Protein AF-A0A7S1GR11-F1 (afdb_monomer_lite)

Secondary structure (DSSP, 8-state):
-EEEE-SSEEEEEEEE--TTTTSTT--SSSEEEEEEEBTTS-EEEEEEESPPSEEEEEEEEE-BTTEEEEEEEEE-TTSSS---SSPPPPPGGG---S-GGGEEEEEEEEESSPPPTTS---------------

Foldseek 3Di:
DWDAFAQWKTKDWDADDFDVLPDQQAQQFQKKWKWWQASVRDTDIDMDGRQHHTTGDMGMHTDDPQKIKIKMKTAGQPCPGDAAPDFDDDDCNNVDDHGRRRMDMDMDIDGRDPDDPVVCPDDPPPPPPPDDDD

Sequence (134 aa):
SVVSQDTQTVTFTVSQLWKGCEAKESSAVSWLAIDFISDEGELICSKASNVPCGEVETFTAACEDGLTVVDIYAYDASGTVFKSDEEVFVPLACSTTGDLEKTCHFRYMLQCQPALCSDQKVGSAVMESEKLRG

Radius of gyration: 18.06 Å; chains: 1; bounding box: 53×30×45 Å

Structure (mmCIF, N/CA/C/O backbone):
data_AF-A0A7S1GR11-F1
#
_entry.id   AF-A0A7S1GR11-F1
#
loop_
_atom_site.group_PDB
_atom_site.id
_atom_site.type_symbol
_atom_site.label_atom_id
_atom_site.label_alt_id
_atom_site.label_comp_id
_atom_site.label_asym_id
_atom_site.label_entity_id
_atom_site.label_seq_id
_atom_site.pdbx_PDB_ins_code
_atom_site.Cartn_x
_atom_site.Cartn_y
_atom_site.Cartn_z
_atom_site.occupancy
_atom_site.B_iso_or_equiv
_atom_site.auth_seq_id
_atom_site.auth_comp_id
_atom_site.auth_asym_id
_atom_site.auth_atom_id
_atom_site.pdbx_PDB_model_num
ATOM 1 N N . SER A 1 1 ? 0.571 7.114 5.663 1.00 89.12 1 SER A N 1
ATOM 2 C CA . SER A 1 1 ? 0.311 7.775 6.962 1.00 89.12 1 SER A CA 1
ATOM 3 C C . SER A 1 1 ? -1.085 7.430 7.438 1.00 89.12 1 SER A C 1
ATOM 5 O O . SER A 1 1 ? -1.950 7.242 6.600 1.00 89.12 1 SER A O 1
ATOM 7 N N . VAL A 1 2 ? -1.331 7.359 8.747 1.00 93.44 2 VAL A N 1
ATOM 8 C CA . VAL A 1 2 ? -2.708 7.249 9.264 1.00 93.44 2 VAL A CA 1
ATOM 9 C C . VAL A 1 2 ? -3.383 8.624 9.224 1.00 93.44 2 VAL A C 1
ATOM 11 O O . VAL A 1 2 ? -2.758 9.621 9.584 1.00 93.44 2 VAL A O 1
ATOM 14 N N . VAL A 1 3 ? -4.636 8.662 8.772 1.00 94.94 3 VAL A N 1
ATOM 15 C CA . VAL A 1 3 ? -5.494 9.856 8.685 1.00 94.94 3 VAL A CA 1
ATOM 16 C C . VAL A 1 3 ? -6.476 9.896 9.854 1.00 94.94 3 VAL A C 1
ATOM 18 O O . VAL A 1 3 ? -6.615 10.921 10.519 1.00 94.94 3 VAL A O 1
ATOM 21 N N . SER A 1 4 ? -7.138 8.775 10.123 1.00 94.44 4 SER A N 1
ATOM 22 C CA . SER A 1 4 ? -8.057 8.597 11.246 1.00 94.44 4 SER A CA 1
ATOM 23 C C . SER A 1 4 ? -8.078 7.131 11.656 1.00 94.44 4 SER A C 1
ATOM 25 O O . SER A 1 4 ? -7.731 6.251 10.872 1.00 94.44 4 SER A O 1
ATOM 27 N N . GLN A 1 5 ? -8.448 6.861 12.901 1.00 94.88 5 GLN A N 1
ATOM 28 C CA . GLN A 1 5 ? -8.526 5.502 13.417 1.00 94.88 5 GLN A CA 1
ATOM 29 C C . GLN A 1 5 ? -9.443 5.449 14.639 1.00 94.88 5 GLN A C 1
ATOM 31 O O . GLN A 1 5 ? -9.510 6.411 15.412 1.00 94.88 5 GLN A O 1
ATOM 36 N N . ASP A 1 6 ? -10.131 4.329 14.806 1.00 91.94 6 ASP A N 1
ATOM 37 C CA . ASP A 1 6 ? -10.920 3.993 15.986 1.00 91.94 6 ASP A CA 1
ATOM 38 C C . ASP A 1 6 ? -10.736 2.510 16.353 1.00 91.94 6 ASP A C 1
ATOM 40 O O . ASP A 1 6 ? -9.792 1.858 15.923 1.00 91.94 6 ASP A O 1
ATOM 44 N N . THR A 1 7 ? -11.597 1.953 17.205 1.00 93.00 7 THR A N 1
ATOM 45 C CA . THR A 1 7 ? -11.444 0.560 17.648 1.00 93.00 7 THR A CA 1
ATOM 46 C C . THR A 1 7 ? -11.747 -0.480 16.565 1.00 93.00 7 THR A C 1
ATOM 48 O O . THR A 1 7 ? -11.429 -1.646 16.771 1.00 93.00 7 THR A O 1
ATOM 51 N N . GLN A 1 8 ? -12.406 -0.090 15.474 1.00 95.38 8 GLN A N 1
ATOM 52 C CA . GLN A 1 8 ? -12.923 -0.969 14.424 1.00 95.38 8 GLN A CA 1
ATOM 53 C C . GLN A 1 8 ? -12.255 -0.737 13.071 1.00 95.38 8 GLN A C 1
ATOM 55 O O . GLN A 1 8 ? -12.179 -1.677 12.286 1.00 95.38 8 GLN A O 1
ATOM 60 N N . THR A 1 9 ? -11.783 0.476 12.782 1.00 96.81 9 THR A N 1
ATOM 61 C CA . THR A 1 9 ? -11.185 0.801 11.483 1.00 96.81 9 THR A CA 1
ATOM 62 C C . THR A 1 9 ? -9.970 1.718 11.595 1.00 96.81 9 THR A C 1
ATOM 64 O O . THR A 1 9 ? -9.823 2.503 12.536 1.00 96.81 9 THR A O 1
ATOM 67 N N . VAL A 1 10 ? -9.100 1.646 10.586 1.00 97.31 10 VAL A N 1
ATOM 68 C CA . VAL A 1 10 ? -8.009 2.600 10.351 1.00 97.31 10 VAL A CA 1
ATOM 69 C C . VAL A 1 10 ? -8.128 3.131 8.936 1.00 97.31 10 VAL A C 1
ATOM 71 O O . VAL A 1 10 ? -8.102 2.369 7.974 1.00 97.31 10 VAL A O 1
ATOM 74 N N . THR A 1 11 ? -8.189 4.450 8.803 1.00 97.25 11 THR A N 1
ATOM 75 C CA . THR A 1 11 ? -8.058 5.137 7.520 1.00 97.25 11 THR A CA 1
ATOM 76 C C . THR A 1 11 ? -6.631 5.631 7.353 1.00 97.25 11 THR A C 1
ATOM 78 O O . THR A 1 11 ? -6.101 6.350 8.204 1.00 97.25 11 THR A O 1
ATOM 81 N N . PHE A 1 12 ? -5.992 5.269 6.249 1.00 96.44 12 PHE A N 1
ATOM 82 C CA . PHE A 1 12 ? -4.601 5.588 5.968 1.00 96.44 12 PHE A CA 1
ATOM 83 C C . PHE A 1 12 ? -4.403 5.991 4.512 1.00 96.44 12 PHE A C 1
ATOM 85 O O . PHE A 1 12 ? -5.073 5.521 3.602 1.00 96.44 12 PHE A O 1
ATOM 92 N N . THR A 1 13 ? -3.420 6.847 4.295 1.00 95.81 13 THR A N 1
ATOM 93 C CA . THR A 1 13 ? -2.964 7.270 2.979 1.00 95.81 13 THR A CA 1
ATOM 94 C C . THR A 1 13 ? -1.686 6.528 2.621 1.00 95.81 13 THR A C 1
ATOM 96 O O . THR A 1 13 ? -0.745 6.474 3.424 1.00 95.81 13 THR A O 1
ATOM 99 N N . VAL A 1 14 ? -1.618 5.984 1.411 1.00 94.31 14 VAL A N 1
ATOM 100 C CA . VAL A 1 14 ? -0.394 5.403 0.854 1.00 94.31 14 VAL A CA 1
ATOM 101 C C . VAL A 1 14 ? 0.337 6.473 0.059 1.00 94.31 14 VAL A C 1
ATOM 103 O O . VAL A 1 14 ? -0.248 7.158 -0.776 1.00 94.31 14 VAL A O 1
ATOM 106 N N . SER A 1 15 ? 1.629 6.626 0.323 1.00 90.94 15 SER A N 1
ATOM 107 C CA . SER A 1 15 ? 2.500 7.520 -0.429 1.00 90.94 15 SER A CA 1
ATOM 108 C C . SER A 1 15 ? 3.817 6.830 -0.744 1.00 90.94 15 SER A C 1
ATOM 110 O O . SER A 1 15 ? 4.279 5.967 0.004 1.00 90.94 15 SER A O 1
ATOM 112 N N . GLN A 1 16 ? 4.413 7.203 -1.871 1.00 86.88 16 GLN A N 1
ATOM 113 C CA . GLN A 1 16 ? 5.635 6.596 -2.372 1.00 86.88 16 GLN A CA 1
ATOM 114 C C . GLN A 1 16 ? 6.696 7.641 -2.711 1.00 86.88 16 GLN A C 1
ATOM 116 O O . GLN A 1 16 ? 6.424 8.673 -3.329 1.00 86.88 16 GLN A O 1
ATOM 121 N N . LEU A 1 17 ? 7.934 7.338 -2.323 1.00 87.50 17 LEU A N 1
ATOM 122 C CA . LEU A 1 17 ? 9.117 8.117 -2.658 1.00 87.50 17 LEU A CA 1
ATOM 123 C C . LEU A 1 17 ? 10.261 7.157 -2.989 1.00 87.50 17 LEU A C 1
ATOM 125 O O . LEU A 1 17 ? 10.936 6.633 -2.106 1.00 87.50 17 LEU A O 1
ATOM 129 N N . TRP A 1 18 ? 10.467 6.932 -4.279 1.00 86.69 18 TRP A N 1
ATOM 130 C CA . TRP A 1 18 ? 11.495 6.048 -4.812 1.00 86.69 18 TRP A CA 1
ATOM 131 C C . TRP A 1 18 ? 12.674 6.834 -5.384 1.00 86.69 18 TRP A C 1
ATOM 133 O O . TRP A 1 18 ? 12.574 8.020 -5.716 1.00 86.69 18 TRP A O 1
ATOM 143 N N . LYS A 1 19 ? 13.797 6.144 -5.591 1.00 80.50 19 LYS A N 1
ATOM 144 C CA . LYS A 1 19 ? 14.872 6.662 -6.441 1.00 80.50 19 LYS A CA 1
ATOM 145 C C . LYS A 1 19 ? 14.313 6.890 -7.853 1.00 80.50 19 LYS A C 1
ATOM 147 O O . LYS A 1 19 ? 13.752 5.970 -8.434 1.00 80.50 19 LYS A O 1
ATOM 152 N N . GLY A 1 20 ? 14.441 8.107 -8.386 1.00 76.69 20 GLY A N 1
ATOM 153 C CA . GLY A 1 20 ? 13.814 8.505 -9.658 1.00 76.69 20 GLY A CA 1
ATOM 154 C C . GLY A 1 20 ? 12.534 9.341 -9.518 1.00 76.69 20 GLY A C 1
ATOM 155 O O . GLY A 1 20 ? 12.032 9.854 -10.518 1.00 76.69 20 GLY A O 1
ATOM 156 N N . CYS A 1 21 ? 12.056 9.583 -8.293 1.00 80.69 21 CYS A N 1
ATOM 157 C CA . CYS A 1 21 ? 10.981 10.540 -7.995 1.00 80.69 21 CYS A CA 1
ATOM 158 C C . CYS A 1 21 ? 11.424 12.019 -8.005 1.00 80.69 21 CYS A C 1
ATOM 160 O O . CYS A 1 21 ? 10.811 12.868 -7.362 1.00 80.69 21 CYS A O 1
ATOM 162 N N . GLU A 1 22 ? 12.516 12.343 -8.701 1.00 74.62 22 GLU A N 1
ATOM 163 C CA . GLU A 1 22 ? 13.123 13.682 -8.712 1.00 74.62 22 GLU A CA 1
ATOM 164 C C . GLU A 1 22 ? 12.287 14.706 -9.503 1.00 74.62 22 GLU A C 1
ATOM 166 O O . GLU A 1 22 ? 12.346 15.905 -9.226 1.00 74.62 22 GLU A O 1
ATOM 171 N N . ALA A 1 23 ? 11.463 14.241 -10.448 1.00 65.31 23 ALA A N 1
ATOM 172 C CA . ALA A 1 23 ? 10.473 15.050 -11.150 1.00 65.31 23 ALA A CA 1
ATOM 173 C C . ALA A 1 23 ? 9.071 14.728 -10.610 1.00 65.31 23 ALA A C 1
ATOM 175 O O . ALA A 1 23 ? 8.685 13.567 -10.559 1.00 65.31 23 ALA A O 1
ATOM 176 N N . LYS A 1 24 ? 8.286 15.750 -10.241 1.00 57.56 24 LYS A N 1
ATOM 177 C CA . LYS A 1 24 ? 6.977 15.620 -9.558 1.00 57.56 24 LYS A CA 1
ATOM 178 C C . LYS A 1 24 ? 5.859 14.884 -10.327 1.00 57.56 24 LYS A C 1
ATOM 180 O O . LYS A 1 24 ? 4.753 14.809 -9.828 1.00 57.56 24 LYS A O 1
ATOM 185 N N . GLU A 1 25 ? 6.148 14.311 -11.489 1.00 60.28 25 GLU A N 1
ATOM 186 C CA . GLU A 1 25 ? 5.190 13.589 -12.341 1.00 60.28 25 GLU A CA 1
ATOM 187 C C . GLU A 1 25 ? 5.799 12.294 -12.915 1.00 60.28 25 GLU A C 1
ATOM 189 O O . GLU A 1 25 ? 5.232 11.671 -13.813 1.00 60.28 25 GLU A O 1
ATOM 194 N N . SER A 1 26 ? 6.989 11.884 -12.453 1.00 67.81 26 SER A N 1
ATOM 195 C CA . SER A 1 26 ? 7.558 10.599 -12.853 1.00 67.81 26 SER A CA 1
ATOM 196 C C . SER A 1 26 ? 6.886 9.461 -12.083 1.00 67.81 26 SER A C 1
ATOM 198 O O . SER A 1 26 ? 6.578 9.572 -10.897 1.00 67.81 26 SER A O 1
ATOM 200 N N . SER A 1 27 ? 6.661 8.342 -12.769 1.00 72.31 27 SER A N 1
ATOM 201 C CA . SER A 1 27 ? 6.431 7.051 -12.122 1.00 72.31 27 SER A CA 1
ATOM 202 C C . SER A 1 27 ? 7.760 6.315 -12.074 1.00 72.31 27 SER A C 1
ATOM 204 O O . SER A 1 27 ? 8.357 6.057 -13.118 1.00 72.31 27 SER A O 1
ATOM 206 N N . ALA A 1 28 ? 8.239 5.995 -10.875 1.00 81.06 28 ALA A N 1
ATOM 207 C CA . ALA A 1 28 ? 9.437 5.170 -10.714 1.00 81.06 28 ALA A CA 1
ATOM 208 C C . ALA A 1 28 ? 9.109 3.665 -10.746 1.00 81.06 28 ALA A C 1
ATOM 210 O O . ALA A 1 28 ? 9.973 2.851 -11.047 1.00 81.06 28 ALA A O 1
ATOM 211 N N . VAL A 1 29 ? 7.853 3.303 -10.471 1.00 89.69 29 VAL A N 1
ATOM 212 C CA . VAL A 1 29 ? 7.348 1.925 -10.483 1.00 89.69 29 VAL A CA 1
ATOM 213 C C . VAL A 1 29 ? 6.210 1.798 -11.493 1.00 89.69 29 VAL A C 1
ATOM 215 O O . VAL A 1 29 ? 5.479 2.753 -11.754 1.00 89.69 29 VAL A O 1
ATOM 218 N N . SER A 1 30 ? 6.064 0.621 -12.092 1.00 89.94 30 SER A N 1
ATOM 219 C CA . SER A 1 30 ? 5.069 0.355 -13.135 1.00 89.94 30 SER A CA 1
ATOM 220 C C . SER A 1 30 ? 3.683 0.080 -12.563 1.00 89.94 30 SER A C 1
ATOM 222 O O . SER A 1 30 ? 2.689 0.497 -13.155 1.00 89.94 30 SER A O 1
ATOM 224 N N . TRP A 1 31 ? 3.603 -0.588 -11.412 1.00 92.19 31 TRP A N 1
ATOM 225 C CA . TRP A 1 31 ? 2.362 -0.705 -10.653 1.00 92.19 31 TRP A CA 1
ATOM 226 C C . TRP A 1 31 ? 2.621 -0.790 -9.149 1.00 92.19 31 TRP A C 1
ATOM 228 O O . TRP A 1 31 ? 3.698 -1.196 -8.709 1.00 92.19 31 TRP A O 1
ATOM 238 N N . LEU A 1 32 ? 1.599 -0.409 -8.385 1.00 93.81 32 LEU A N 1
ATOM 239 C CA . LEU A 1 32 ? 1.497 -0.569 -6.940 1.00 93.81 32 LEU A CA 1
ATOM 240 C C . LEU A 1 32 ? 0.201 -1.328 -6.637 1.00 93.81 32 LEU A C 1
ATOM 242 O O . LEU A 1 32 ? -0.830 -1.032 -7.241 1.00 93.81 32 LEU A O 1
ATOM 246 N N . ALA A 1 33 ? 0.247 -2.297 -5.731 1.00 95.38 33 ALA A N 1
ATOM 247 C CA . ALA A 1 33 ? -0.926 -3.001 -5.233 1.00 95.38 33 ALA A CA 1
ATOM 248 C C . ALA A 1 33 ? -0.963 -2.936 -3.702 1.00 95.38 33 ALA A C 1
ATOM 250 O O . ALA A 1 33 ? 0.075 -3.083 -3.061 1.00 95.38 33 ALA A O 1
ATOM 251 N N . ILE A 1 34 ? -2.139 -2.674 -3.139 1.00 96.44 34 ILE A N 1
ATOM 252 C CA . ILE A 1 34 ? -2.381 -2.504 -1.708 1.00 96.44 34 ILE A CA 1
ATOM 253 C C . ILE A 1 34 ? -3.432 -3.533 -1.304 1.00 96.44 34 ILE A C 1
ATOM 255 O O . ILE A 1 34 ? -4.579 -3.425 -1.733 1.00 96.44 34 ILE A O 1
ATOM 259 N N . ASP A 1 35 ? -3.022 -4.515 -0.511 1.00 97.19 35 ASP A N 1
ATOM 260 C CA . ASP A 1 35 ? -3.829 -5.633 -0.028 1.00 97.19 35 ASP A CA 1
ATOM 261 C C . ASP A 1 35 ? -4.159 -5.449 1.459 1.00 97.19 35 ASP A C 1
ATOM 263 O O . ASP A 1 35 ? -3.266 -5.221 2.282 1.00 97.19 35 ASP A O 1
ATOM 267 N N . PHE A 1 36 ? -5.446 -5.472 1.791 1.00 97.25 36 PHE A N 1
ATOM 268 C CA . PHE A 1 36 ? -5.969 -5.246 3.139 1.00 97.25 36 PHE A CA 1
ATOM 269 C C . PHE A 1 36 ? -7.403 -5.779 3.269 1.00 97.25 36 PHE A C 1
ATOM 271 O O . PHE A 1 36 ? -8.079 -6.060 2.280 1.00 97.25 36 PHE A O 1
ATOM 278 N N . ILE A 1 37 ? -7.892 -5.892 4.504 1.00 97.50 37 ILE A N 1
ATOM 279 C CA . ILE A 1 37 ? -9.301 -6.202 4.777 1.00 97.50 37 ILE A CA 1
ATOM 280 C C . ILE A 1 37 ? -10.088 -4.891 4.876 1.00 97.50 37 ILE A C 1
ATOM 282 O O . ILE A 1 37 ? -9.732 -4.042 5.694 1.00 97.50 37 ILE A O 1
ATOM 286 N N . SER A 1 38 ? -11.131 -4.704 4.064 1.00 97.06 38 SER A N 1
ATOM 287 C CA . SER A 1 38 ? -12.002 -3.518 4.099 1.00 97.06 38 SER A CA 1
ATOM 288 C C . SER A 1 38 ? -12.800 -3.427 5.397 1.00 97.06 38 SER A C 1
ATOM 290 O O . SER A 1 38 ? -12.913 -4.398 6.141 1.00 97.06 38 SER A O 1
ATOM 292 N N . ASP A 1 39 ? -13.400 -2.269 5.658 1.00 95.75 39 ASP A N 1
ATOM 293 C CA . ASP A 1 39 ? -14.346 -2.054 6.760 1.00 95.75 39 ASP A CA 1
ATOM 294 C C . ASP A 1 39 ? -15.610 -2.934 6.684 1.00 95.75 39 ASP A C 1
ATOM 296 O O . ASP A 1 39 ? -16.256 -3.171 7.705 1.00 95.75 39 ASP A O 1
ATOM 300 N N . GLU A 1 40 ? -15.921 -3.485 5.510 1.00 95.81 40 GLU A N 1
ATOM 301 C CA . GLU A 1 40 ? -16.974 -4.489 5.304 1.00 95.81 40 GLU A CA 1
ATOM 302 C C . GLU A 1 40 ? -16.496 -5.937 5.553 1.00 95.81 40 GLU A C 1
ATOM 304 O O . GLU A 1 40 ? -17.288 -6.878 5.488 1.00 95.81 40 GLU A O 1
ATOM 309 N N . GLY A 1 41 ? -15.213 -6.133 5.881 1.00 94.38 41 GLY A N 1
ATOM 310 C CA . GLY A 1 41 ? -14.610 -7.444 6.135 1.00 94.38 41 GLY A CA 1
ATOM 311 C C . GLY A 1 41 ? -14.192 -8.198 4.869 1.00 94.38 41 GLY A C 1
ATOM 312 O O . GLY A 1 41 ? -13.921 -9.399 4.931 1.00 94.38 41 GLY A O 1
ATOM 313 N N . GLU A 1 42 ? -14.141 -7.527 3.719 1.00 95.38 42 GLU A N 1
ATOM 314 C CA . GLU A 1 42 ? -13.751 -8.132 2.446 1.00 95.38 42 GLU A CA 1
ATOM 315 C C . GLU A 1 42 ? -12.242 -8.010 2.215 1.00 95.38 42 GLU A C 1
ATOM 317 O O .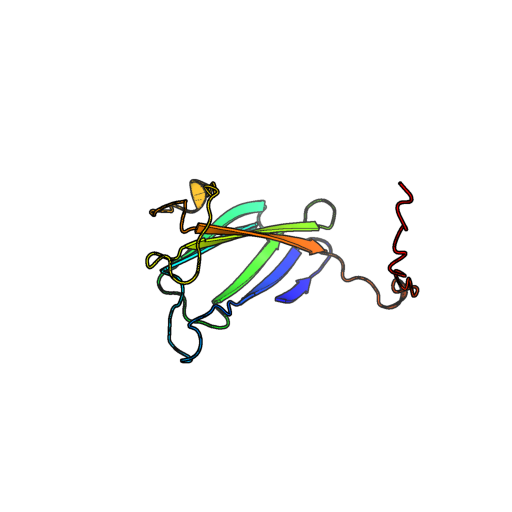 GLU A 1 42 ? -11.641 -6.977 2.497 1.00 95.38 42 GLU A O 1
ATOM 322 N N . LEU A 1 43 ? -11.617 -9.050 1.657 1.00 94.69 43 LEU A N 1
ATOM 323 C CA . LEU A 1 43 ? -10.231 -8.956 1.195 1.00 94.69 43 LEU A CA 1
ATOM 324 C C . LEU A 1 43 ? -10.179 -8.113 -0.084 1.00 94.69 43 LEU A C 1
ATOM 326 O O . LEU A 1 43 ? -10.671 -8.537 -1.133 1.00 94.69 43 LEU A O 1
ATOM 330 N N . ILE A 1 44 ? -9.556 -6.941 0.002 1.00 95.62 44 ILE A N 1
ATOM 331 C CA . ILE A 1 44 ? -9.392 -5.999 -1.101 1.00 95.62 44 ILE A CA 1
ATOM 332 C C . ILE A 1 44 ? -7.922 -5.922 -1.477 1.00 95.62 44 ILE A C 1
ATOM 334 O O . ILE A 1 44 ? -7.091 -5.578 -0.647 1.00 95.62 44 ILE A O 1
ATOM 338 N N . CYS A 1 45 ? -7.629 -6.116 -2.765 1.00 95.94 45 CYS A N 1
ATOM 339 C CA . CYS A 1 45 ? -6.348 -5.714 -3.330 1.00 95.94 45 CYS A CA 1
ATOM 340 C C . CYS A 1 45 ? -6.533 -4.628 -4.396 1.00 95.94 45 CYS A C 1
ATOM 342 O O . CYS A 1 45 ? -6.875 -4.913 -5.547 1.00 95.94 45 CYS A O 1
ATOM 344 N N . SER A 1 46 ? -6.309 -3.369 -4.012 1.00 94.75 46 SER A N 1
ATOM 345 C CA . SER A 1 46 ? -6.373 -2.225 -4.927 1.00 94.75 46 SER A CA 1
ATOM 346 C C . SER A 1 46 ? -5.068 -2.103 -5.704 1.00 94.75 46 SER A C 1
ATOM 348 O O . SER A 1 46 ? -4.006 -1.928 -5.110 1.00 94.75 46 SER A O 1
ATOM 350 N N . LYS A 1 47 ? -5.131 -2.186 -7.036 1.00 93.25 47 LYS A N 1
ATOM 351 C CA . LYS A 1 47 ? -3.966 -2.065 -7.921 1.00 93.25 47 LYS A CA 1
ATOM 352 C C . LYS A 1 47 ? -4.061 -0.815 -8.783 1.00 93.25 47 LYS A C 1
ATOM 354 O O . LYS A 1 47 ? -5.000 -0.655 -9.561 1.00 93.25 47 LYS A O 1
ATOM 359 N N . ALA A 1 48 ? -3.010 -0.009 -8.750 1.00 91.19 48 ALA A N 1
ATOM 360 C CA . ALA A 1 48 ? -2.833 1.157 -9.601 1.00 91.19 48 ALA A CA 1
ATOM 361 C C . ALA A 1 48 ? -1.595 0.985 -10.495 1.00 91.19 48 ALA A C 1
ATOM 363 O O . ALA A 1 48 ? -0.565 0.460 -10.075 1.00 91.19 48 ALA A O 1
ATOM 364 N N . SER A 1 49 ? -1.693 1.406 -11.757 1.00 90.56 49 SER A N 1
ATOM 365 C CA . SER A 1 49 ? -0.584 1.371 -12.727 1.00 90.56 4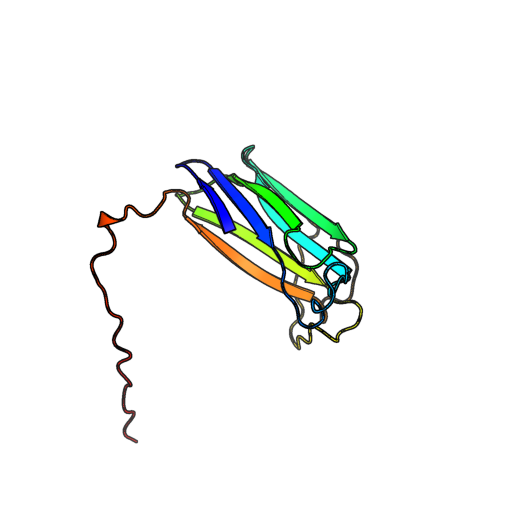9 SER A CA 1
ATOM 366 C C . SER A 1 49 ? -0.100 2.784 -13.032 1.00 90.56 49 SER A C 1
ATOM 368 O O . SER A 1 49 ? -0.902 3.713 -12.993 1.00 90.56 49 SER A O 1
ATOM 370 N N . ASN A 1 50 ? 1.181 2.938 -13.384 1.00 84.62 50 ASN A N 1
ATOM 371 C CA . ASN A 1 50 ? 1.817 4.238 -13.651 1.00 84.62 50 ASN A CA 1
ATOM 372 C C . ASN A 1 50 ? 1.556 5.244 -12.521 1.00 84.62 50 ASN A C 1
ATOM 374 O O . ASN A 1 50 ? 1.102 6.365 -12.751 1.00 84.62 50 ASN A O 1
ATOM 378 N N . VAL A 1 51 ? 1.775 4.791 -11.285 1.00 83.44 51 VAL A N 1
ATOM 379 C CA . VAL A 1 51 ? 1.488 5.589 -10.098 1.00 83.44 51 VAL A CA 1
ATOM 380 C C . VAL A 1 51 ? 2.548 6.689 -9.987 1.00 83.44 51 VAL A C 1
ATOM 382 O O . VAL A 1 51 ? 3.735 6.359 -9.854 1.00 83.44 51 VAL A O 1
ATOM 385 N N . PRO A 1 52 ? 2.166 7.979 -10.033 1.00 84.56 52 PRO A N 1
ATOM 386 C CA . PRO A 1 52 ? 3.112 9.074 -9.890 1.00 84.56 52 PRO A CA 1
ATOM 387 C C . PRO A 1 52 ? 3.720 9.074 -8.488 1.00 84.56 52 PRO A C 1
ATOM 389 O O . PRO A 1 52 ? 3.131 8.591 -7.518 1.00 84.56 52 PRO A O 1
ATOM 392 N N . CYS A 1 53 ? 4.929 9.605 -8.367 1.00 87.00 53 CYS A N 1
ATOM 393 C CA . CYS A 1 53 ? 5.554 9.792 -7.066 1.00 87.00 53 CYS A CA 1
ATOM 394 C C . CYS A 1 53 ? 4.737 10.739 -6.171 1.00 87.00 53 CYS A C 1
ATOM 396 O O . CYS A 1 53 ? 4.196 11.735 -6.645 1.00 87.00 53 CYS A O 1
ATOM 398 N N . GLY A 1 54 ? 4.705 10.468 -4.864 1.00 86.44 54 GLY A N 1
ATOM 399 C CA . GLY A 1 54 ? 3.903 11.220 -3.900 1.00 86.44 54 GLY A CA 1
ATOM 400 C C . GLY A 1 54 ? 2.733 10.415 -3.342 1.00 86.44 54 GLY A C 1
ATOM 401 O O . GLY A 1 54 ? 2.847 9.209 -3.130 1.00 86.44 54 GLY A O 1
ATOM 402 N N . GLU A 1 55 ? 1.644 11.109 -3.021 1.00 83.06 55 GLU A N 1
ATOM 403 C CA . GLU A 1 55 ? 0.421 10.497 -2.503 1.00 83.06 55 GLU A CA 1
ATOM 404 C C . GLU A 1 55 ? -0.284 9.691 -3.595 1.00 83.06 55 GLU A C 1
ATOM 406 O O . GLU A 1 55 ? -0.457 10.174 -4.712 1.00 83.06 55 GLU A O 1
ATOM 411 N N . VAL A 1 56 ? -0.658 8.458 -3.262 1.00 84.38 56 VAL A N 1
ATOM 412 C CA . VAL A 1 56 ? -1.312 7.526 -4.180 1.00 84.38 56 VAL A CA 1
ATOM 413 C C . VAL A 1 56 ? -2.817 7.588 -3.981 1.00 84.38 56 VAL A C 1
ATOM 415 O O . VAL A 1 56 ? -3.541 8.029 -4.866 1.00 84.38 56 VAL A O 1
ATOM 418 N N . GLU A 1 57 ? -3.277 7.141 -2.814 1.00 91.75 57 GLU A N 1
ATOM 419 C CA . GLU A 1 57 ? -4.695 7.009 -2.493 1.00 91.75 57 GLU A CA 1
ATOM 420 C C . GLU A 1 57 ? -4.881 6.831 -0.977 1.00 91.75 57 GLU A C 1
ATOM 422 O O . GLU A 1 57 ? -3.933 6.520 -0.244 1.00 91.75 57 GLU A O 1
ATOM 427 N N . THR A 1 58 ? -6.109 7.055 -0.508 1.00 95.75 58 THR A N 1
ATOM 428 C CA . THR A 1 58 ? -6.523 6.838 0.881 1.00 95.75 58 THR A CA 1
ATOM 429 C C . THR A 1 58 ? -7.466 5.643 0.962 1.00 95.75 58 THR A C 1
ATOM 431 O O . THR A 1 58 ? -8.420 5.554 0.196 1.00 95.75 58 THR A O 1
ATOM 434 N N . PHE A 1 59 ? -7.206 4.754 1.914 1.00 97.19 59 PHE A N 1
ATOM 435 C CA . PHE A 1 59 ? -7.932 3.509 2.141 1.00 97.19 59 PHE A CA 1
ATOM 436 C C . PHE A 1 59 ? -8.423 3.433 3.583 1.00 97.19 59 PHE A C 1
ATOM 438 O O . PHE A 1 59 ? -7.815 4.024 4.479 1.00 97.19 59 PHE A O 1
ATOM 445 N N . THR A 1 60 ? -9.477 2.655 3.811 1.00 97.69 60 THR A N 1
ATOM 446 C CA . THR A 1 60 ? -9.984 2.327 5.146 1.00 97.69 60 THR A CA 1
ATOM 447 C C . THR A 1 60 ? -9.980 0.815 5.310 1.00 97.69 60 THR A C 1
ATOM 449 O O . THR A 1 60 ? -10.597 0.109 4.519 1.00 97.69 60 THR A O 1
ATOM 452 N N . ALA A 1 61 ? -9.267 0.326 6.322 1.00 98.00 61 ALA A N 1
ATOM 453 C CA . ALA A 1 61 ? -9.171 -1.093 6.636 1.00 98.00 61 ALA A CA 1
ATOM 454 C C . ALA A 1 61 ? -9.878 -1.420 7.955 1.00 98.00 61 ALA A C 1
ATOM 456 O O . ALA A 1 61 ? -9.838 -0.621 8.898 1.00 98.00 61 ALA A O 1
ATOM 457 N N . ALA A 1 62 ? -10.486 -2.604 8.025 1.00 98.06 62 ALA A N 1
ATOM 458 C CA . ALA A 1 62 ? -11.020 -3.159 9.260 1.00 98.06 62 ALA A CA 1
ATOM 459 C C . ALA A 1 62 ? -9.903 -3.599 10.201 1.00 98.06 62 ALA A C 1
ATOM 461 O O . ALA A 1 62 ? -8.820 -4.029 9.792 1.00 98.06 62 ALA A O 1
ATOM 462 N N . CYS A 1 63 ? -10.222 -3.519 11.483 1.00 96.81 63 CYS A N 1
ATOM 463 C CA . CYS A 1 63 ? -9.379 -3.943 12.575 1.00 96.81 63 CYS A CA 1
ATOM 464 C C . CYS A 1 63 ? -9.820 -5.297 13.105 1.00 96.81 63 CYS A C 1
ATOM 466 O O . CYS A 1 63 ? -10.984 -5.495 13.448 1.00 96.81 63 CYS A O 1
ATOM 468 N N . GLU A 1 64 ? -8.853 -6.186 13.262 1.00 95.44 64 GLU A N 1
ATOM 469 C CA . GLU A 1 64 ? -9.003 -7.464 13.937 1.00 95.44 64 GLU A CA 1
ATOM 470 C C . GLU A 1 64 ? -8.051 -7.471 15.136 1.00 95.44 64 GLU A C 1
ATOM 472 O O . GLU A 1 64 ? -6.868 -7.146 15.020 1.00 95.44 64 GLU A O 1
ATOM 477 N N . ASP A 1 65 ? -8.591 -7.729 16.327 1.00 92.38 65 ASP A N 1
ATOM 478 C CA . ASP A 1 65 ? -7.838 -7.707 17.588 1.00 92.38 65 ASP A CA 1
ATOM 479 C C . ASP A 1 65 ? -7.021 -6.414 17.826 1.00 92.38 65 ASP A C 1
ATOM 481 O O . ASP A 1 65 ? -5.926 -6.421 18.390 1.00 92.38 65 ASP A O 1
ATOM 485 N N . GLY A 1 66 ? -7.580 -5.268 17.416 1.00 93.50 66 GLY A N 1
ATOM 486 C CA . GLY A 1 66 ? -6.988 -3.939 17.620 1.00 93.50 66 GLY A CA 1
ATOM 487 C C . GLY A 1 66 ? -5.887 -3.560 16.623 1.00 93.50 66 GLY A C 1
ATOM 488 O O . GLY A 1 66 ? -5.309 -2.475 16.738 1.00 93.50 66 GLY A O 1
ATOM 489 N N . LEU A 1 67 ? -5.625 -4.414 15.637 1.00 95.88 67 LEU A N 1
ATOM 490 C CA . LEU A 1 67 ? -4.627 -4.232 14.591 1.00 95.88 67 LEU A CA 1
ATOM 491 C C . LEU A 1 67 ? -5.265 -4.375 13.208 1.00 95.88 67 LEU A C 1
ATOM 493 O O . LEU A 1 67 ? -6.285 -5.031 13.036 1.00 95.88 67 LEU A O 1
ATOM 497 N N . THR A 1 68 ? -4.625 -3.806 12.197 1.00 97.12 68 THR A N 1
ATOM 498 C CA . THR A 1 68 ? -4.883 -4.161 10.800 1.00 97.12 68 THR A CA 1
ATOM 499 C C . THR A 1 68 ? -3.567 -4.363 10.063 1.00 97.12 68 THR A C 1
ATOM 501 O O . THR A 1 68 ? -2.550 -3.744 10.400 1.00 97.12 68 THR A O 1
ATOM 504 N N . VAL A 1 69 ? -3.567 -5.266 9.085 1.00 97.25 69 VAL A N 1
ATOM 505 C CA . VAL A 1 69 ? -2.399 -5.587 8.262 1.00 97.25 69 VAL A CA 1
ATOM 506 C C . VAL A 1 69 ? -2.637 -5.043 6.865 1.00 97.25 69 VAL A C 1
ATOM 508 O O . VAL A 1 69 ? -3.671 -5.304 6.256 1.00 97.25 69 VAL A O 1
ATOM 511 N N . VAL A 1 70 ? -1.660 -4.291 6.373 1.00 97.62 70 VAL A N 1
ATOM 512 C CA . VAL A 1 70 ? -1.649 -3.742 5.021 1.00 97.62 70 VAL A CA 1
ATOM 513 C C . VAL A 1 70 ? -0.386 -4.229 4.335 1.00 97.62 70 VAL A C 1
ATOM 515 O O . VAL A 1 70 ? 0.730 -3.912 4.761 1.00 97.62 70 VAL A O 1
ATOM 518 N N . ASP A 1 71 ? -0.564 -4.992 3.269 1.00 97.44 71 ASP A N 1
ATOM 519 C CA . ASP A 1 71 ? 0.513 -5.460 2.415 1.00 97.44 71 ASP A CA 1
ATOM 520 C C . ASP A 1 71 ? 0.576 -4.598 1.155 1.00 97.44 71 ASP A C 1
ATOM 522 O O . ASP A 1 71 ? -0.419 -4.366 0.475 1.00 97.44 71 ASP A O 1
ATOM 526 N N . ILE A 1 72 ? 1.759 -4.076 0.849 1.00 95.62 72 ILE A N 1
ATOM 527 C CA . ILE A 1 72 ? 1.996 -3.233 -0.319 1.00 95.62 72 ILE A CA 1
ATOM 528 C C . ILE A 1 72 ? 3.005 -3.929 -1.219 1.00 95.62 72 ILE A C 1
ATOM 530 O O . ILE A 1 72 ? 4.106 -4.276 -0.791 1.00 95.62 72 ILE A O 1
ATOM 534 N N . TYR A 1 73 ? 2.644 -4.082 -2.485 1.00 94.50 73 TYR A N 1
ATOM 535 C CA . TYR A 1 73 ? 3.474 -4.674 -3.523 1.00 94.50 73 TYR A CA 1
ATOM 536 C C . TYR A 1 73 ? 3.797 -3.617 -4.569 1.00 94.50 73 TYR A C 1
ATOM 538 O O . TYR A 1 73 ? 2.893 -2.989 -5.118 1.00 94.50 73 TYR A O 1
ATOM 546 N N . ALA A 1 74 ? 5.075 -3.423 -4.868 1.00 92.88 74 ALA A N 1
ATOM 547 C CA . ALA A 1 74 ? 5.531 -2.454 -5.856 1.00 92.88 74 ALA A CA 1
ATOM 548 C C . ALA A 1 74 ? 6.361 -3.162 -6.923 1.00 92.88 74 ALA A C 1
ATOM 550 O O . ALA A 1 74 ? 7.329 -3.843 -6.593 1.00 92.88 74 ALA A O 1
ATOM 551 N N . TYR A 1 75 ? 6.008 -2.980 -8.194 1.00 92.25 75 TYR A N 1
ATOM 552 C CA . TYR A 1 75 ? 6.719 -3.593 -9.314 1.00 92.25 75 TYR A CA 1
ATOM 553 C C . TYR A 1 75 ? 7.435 -2.563 -10.162 1.00 92.25 75 TYR A C 1
ATOM 555 O O . TYR A 1 75 ? 6.838 -1.599 -10.645 1.00 92.25 75 TYR A O 1
ATOM 563 N N . ASP A 1 76 ? 8.708 -2.822 -10.413 1.00 90.38 76 ASP A N 1
ATOM 564 C CA . ASP A 1 76 ? 9.559 -2.010 -11.262 1.00 90.38 76 ASP A C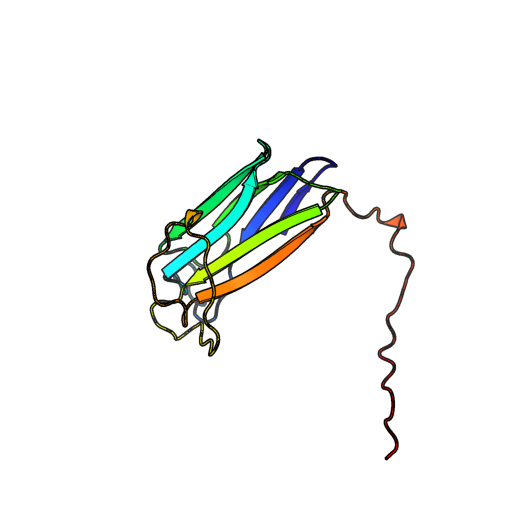A 1
ATOM 565 C C . ASP A 1 76 ? 9.908 -2.769 -12.548 1.00 90.38 76 ASP A C 1
ATOM 567 O O . ASP A 1 76 ? 10.855 -3.551 -12.591 1.00 90.38 76 ASP A O 1
ATOM 571 N N . ALA A 1 77 ? 9.192 -2.504 -13.646 1.00 88.62 77 ALA A N 1
ATOM 572 C CA . ALA A 1 77 ? 9.492 -3.159 -14.922 1.00 88.62 77 ALA A CA 1
ATOM 573 C C . ALA A 1 77 ? 10.932 -2.900 -15.408 1.00 88.62 77 ALA A C 1
ATOM 575 O O . ALA A 1 77 ? 11.527 -3.755 -16.078 1.00 88.62 77 ALA A O 1
ATOM 576 N N . SER A 1 78 ? 11.508 -1.744 -15.057 1.00 87.00 78 SER A N 1
ATOM 577 C CA . SER A 1 78 ? 12.858 -1.356 -15.468 1.00 87.00 78 SER A CA 1
ATOM 578 C C . SER A 1 78 ? 13.955 -2.116 -14.712 1.00 87.00 78 SER A C 1
ATOM 580 O O . SER A 1 78 ? 15.042 -2.303 -15.258 1.00 87.00 78 SER A O 1
ATOM 582 N N . GLY A 1 79 ? 13.678 -2.584 -13.489 1.00 84.62 79 GLY A N 1
ATOM 583 C CA . GLY A 1 79 ? 14.660 -3.202 -12.586 1.00 84.62 79 GLY A CA 1
ATOM 584 C C . GLY A 1 79 ? 15.773 -2.243 -12.135 1.00 84.62 79 GLY A C 1
ATOM 585 O O . GLY A 1 79 ? 16.897 -2.668 -11.845 1.00 84.62 79 GLY A O 1
ATOM 586 N N . THR A 1 80 ? 15.511 -0.935 -12.164 1.00 84.81 80 THR A N 1
ATOM 587 C CA . THR A 1 80 ? 16.462 0.120 -11.776 1.00 84.81 80 THR A CA 1
ATOM 588 C C . THR A 1 80 ? 16.239 0.634 -10.355 1.00 84.81 80 THR A C 1
ATOM 590 O O . THR A 1 80 ? 17.183 1.128 -9.731 1.00 84.81 80 THR A O 1
ATOM 593 N N . VAL A 1 81 ? 15.017 0.494 -9.847 1.00 84.81 81 VAL A N 1
ATOM 594 C CA . VAL A 1 81 ? 14.569 0.838 -8.498 1.00 84.81 81 VAL A CA 1
ATOM 595 C C . VAL A 1 81 ? 14.687 -0.376 -7.589 1.00 84.81 81 VAL A C 1
ATOM 597 O O . VAL A 1 81 ? 15.306 -0.279 -6.529 1.00 84.81 81 VAL A O 1
ATOM 600 N N . PHE A 1 82 ? 14.143 -1.516 -8.017 1.00 84.25 82 PHE A N 1
ATOM 601 C CA . PHE A 1 82 ? 14.161 -2.754 -7.245 1.00 84.25 82 PHE A CA 1
ATOM 602 C C . PHE A 1 82 ? 15.078 -3.783 -7.893 1.00 84.25 82 PHE A C 1
ATOM 604 O O . PHE A 1 82 ? 15.041 -4.012 -9.102 1.00 84.25 82 PHE A O 1
ATOM 611 N N . LYS A 1 83 ? 15.905 -4.406 -7.057 1.00 77.94 83 LYS A N 1
ATOM 612 C CA . LYS A 1 83 ? 16.653 -5.618 -7.377 1.00 77.94 83 LYS A CA 1
ATOM 613 C C . LYS A 1 83 ? 16.545 -6.522 -6.166 1.00 77.94 83 LYS A C 1
ATOM 615 O O . LYS A 1 83 ? 17.126 -6.203 -5.130 1.00 77.94 83 LYS A O 1
ATOM 620 N N . SER A 1 84 ? 15.752 -7.574 -6.291 1.00 73.62 84 SER A N 1
ATOM 621 C CA . SER A 1 84 ? 15.621 -8.602 -5.272 1.00 73.62 84 SER A CA 1
ATOM 622 C C . SER A 1 84 ? 16.188 -9.899 -5.827 1.00 73.62 84 SER A C 1
ATOM 624 O O . SER A 1 84 ? 15.907 -10.248 -6.969 1.00 73.62 84 SER A O 1
ATOM 626 N N . ASP A 1 85 ? 16.976 -10.598 -5.014 1.00 77.62 85 ASP A N 1
ATOM 627 C CA . ASP A 1 85 ? 17.375 -11.981 -5.299 1.00 77.62 85 ASP A CA 1
ATOM 628 C C . ASP A 1 85 ? 16.303 -12.978 -4.807 1.00 77.62 85 ASP A C 1
ATOM 630 O O . ASP A 1 85 ? 16.416 -14.184 -5.018 1.00 77.62 85 ASP A O 1
ATOM 634 N N . GLU A 1 86 ? 15.266 -12.472 -4.130 1.00 81.81 86 GLU A N 1
ATOM 635 C CA . GLU A 1 86 ? 14.138 -13.241 -3.618 1.00 81.81 86 GLU A CA 1
ATOM 636 C C . GLU A 1 86 ? 12.872 -12.942 -4.422 1.00 81.81 86 GLU A C 1
ATOM 638 O O . GLU A 1 86 ? 12.524 -11.781 -4.664 1.00 81.81 86 GLU A O 1
ATOM 643 N N . GLU A 1 87 ? 12.169 -14.007 -4.801 1.00 81.88 87 GLU A N 1
ATOM 644 C CA . GLU A 1 87 ? 10.880 -13.928 -5.475 1.00 81.88 87 GLU A CA 1
ATOM 645 C C . GLU A 1 87 ? 9.797 -13.483 -4.486 1.00 81.88 87 GLU A C 1
ATOM 647 O O . GLU A 1 87 ? 9.560 -14.123 -3.458 1.0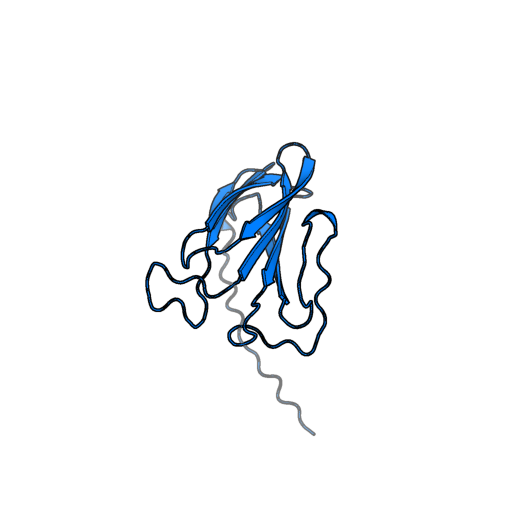0 81.88 87 GLU A O 1
ATOM 652 N N . VAL A 1 88 ? 9.110 -12.385 -4.802 1.00 89.31 88 VAL A N 1
ATOM 653 C CA . VAL A 1 88 ? 7.980 -11.914 -4.000 1.00 89.31 88 VAL A CA 1
ATOM 654 C C . VAL A 1 88 ? 6.699 -12.602 -4.457 1.00 89.31 88 VAL A C 1
ATOM 656 O O . VAL A 1 88 ? 6.273 -12.456 -5.600 1.00 89.31 88 VAL A O 1
ATOM 659 N N . PHE A 1 89 ? 6.029 -13.298 -3.539 1.00 88.88 89 PHE A N 1
ATOM 660 C CA . PHE A 1 89 ? 4.701 -13.845 -3.799 1.00 88.88 89 PHE A CA 1
ATOM 661 C C . PHE A 1 89 ? 3.635 -12.751 -3.682 1.00 88.88 89 PHE A C 1
ATOM 663 O O . PHE A 1 89 ? 3.408 -12.204 -2.601 1.00 88.88 89 PHE A O 1
ATOM 670 N N . VAL A 1 90 ? 2.955 -12.458 -4.791 1.00 90.94 90 VAL A N 1
ATOM 671 C CA . VAL A 1 90 ? 1.834 -11.510 -4.825 1.00 90.94 90 VAL A CA 1
ATOM 672 C C . VAL A 1 90 ? 0.511 -12.283 -4.872 1.00 90.94 90 VAL A C 1
ATOM 674 O O . VAL A 1 90 ? 0.355 -13.148 -5.740 1.00 90.94 90 VAL A O 1
ATOM 677 N N . PRO A 1 91 ? -0.461 -11.989 -3.990 1.00 90.62 91 PRO A N 1
ATOM 678 C CA . PRO A 1 91 ? -1.759 -12.650 -3.997 1.00 90.62 91 PRO A CA 1
ATOM 679 C C . PRO A 1 91 ? -2.472 -12.542 -5.348 1.00 90.62 91 PRO A C 1
ATOM 681 O O . PRO A 1 91 ? -2.503 -11.481 -5.975 1.00 90.62 91 PRO A O 1
ATOM 684 N N . LEU A 1 92 ? -3.128 -13.629 -5.770 1.00 87.81 92 LEU A N 1
ATOM 685 C CA . LEU A 1 92 ? -3.874 -13.670 -7.035 1.00 87.81 92 LEU A CA 1
ATOM 686 C C . LEU A 1 92 ? -4.980 -12.602 -7.098 1.00 87.81 92 LEU A C 1
ATOM 688 O O . LEU A 1 92 ? -5.279 -12.099 -8.180 1.00 87.81 92 LEU A O 1
ATOM 692 N N . ALA A 1 93 ? -5.546 -12.222 -5.946 1.00 88.06 93 ALA A N 1
ATOM 693 C CA . ALA A 1 93 ? -6.546 -11.159 -5.828 1.00 88.06 93 ALA A CA 1
ATOM 694 C C . ALA A 1 93 ? -6.057 -9.822 -6.413 1.00 88.06 93 ALA A C 1
ATOM 696 O O . ALA A 1 93 ? -6.832 -9.093 -7.026 1.00 88.06 93 ALA A O 1
ATOM 697 N N . CYS A 1 94 ? -4.754 -9.548 -6.335 1.00 90.56 94 CYS A N 1
ATOM 698 C CA . CYS A 1 94 ? -4.150 -8.346 -6.897 1.00 90.56 94 CYS A CA 1
ATOM 699 C C . CYS A 1 94 ? -4.065 -8.358 -8.432 1.00 90.56 94 CYS A C 1
ATOM 701 O O . CYS A 1 94 ? -3.671 -7.355 -9.030 1.00 90.56 94 CYS A O 1
ATOM 703 N N . SER A 1 95 ? -4.409 -9.478 -9.087 1.00 82.25 95 SER A N 1
ATOM 704 C CA . SER A 1 95 ? -4.412 -9.635 -10.549 1.00 82.25 95 SER A CA 1
ATOM 705 C C . SER A 1 95 ? -3.129 -9.086 -11.186 1.00 82.25 95 SER A C 1
ATOM 707 O O . SER A 1 95 ? -3.141 -8.254 -12.106 1.00 82.25 95 SER A O 1
ATOM 709 N N . THR A 1 96 ? -1.983 -9.460 -10.618 1.00 74.06 96 THR A N 1
ATOM 710 C CA . THR A 1 96 ? -0.689 -8.936 -11.044 1.00 74.06 96 THR A CA 1
ATOM 711 C C . THR A 1 96 ? -0.112 -9.747 -12.192 1.00 74.06 96 THR A C 1
ATOM 713 O O . THR A 1 96 ? -0.305 -10.950 -12.336 1.00 74.06 96 THR A O 1
ATOM 716 N N . THR A 1 97 ? 0.575 -9.021 -13.063 1.00 68.31 97 THR A N 1
ATOM 717 C CA . THR A 1 97 ? 1.327 -9.543 -14.197 1.00 68.31 97 THR A CA 1
ATOM 718 C C . THR A 1 97 ? 2.685 -8.874 -14.125 1.00 68.31 97 THR A C 1
ATOM 720 O O . THR A 1 97 ? 2.748 -7.649 -13.969 1.00 68.31 97 THR A O 1
ATOM 723 N N . GLY A 1 98 ? 3.761 -9.639 -14.223 1.00 67.06 98 GLY A N 1
ATOM 724 C CA . GLY A 1 98 ? 5.102 -9.088 -14.120 1.00 67.06 98 GLY A CA 1
ATOM 725 C C . GLY A 1 98 ? 6.107 -10.116 -13.641 1.00 67.06 98 GLY A C 1
ATOM 726 O O . GLY A 1 98 ? 5.764 -11.249 -13.322 1.00 67.06 98 GLY A O 1
ATOM 727 N N . ASP A 1 99 ? 7.352 -9.673 -13.630 1.00 74.44 99 ASP A N 1
ATOM 728 C CA . ASP A 1 99 ? 8.486 -10.414 -13.101 1.00 74.44 99 ASP A CA 1
ATOM 729 C C . ASP A 1 99 ? 8.528 -10.254 -11.573 1.00 74.44 99 ASP A C 1
ATOM 731 O O . ASP A 1 99 ? 8.667 -9.139 -11.057 1.00 74.44 99 ASP A O 1
ATOM 735 N N . LEU A 1 100 ? 8.357 -11.359 -10.849 1.00 79.38 100 LEU A N 1
ATOM 736 C CA . LEU A 1 100 ? 8.285 -11.355 -9.389 1.00 79.38 100 LEU A CA 1
ATOM 737 C C . LEU A 1 100 ? 9.636 -11.013 -8.735 1.00 79.38 100 LEU A C 1
ATOM 739 O O . LEU A 1 100 ? 9.641 -10.511 -7.613 1.00 79.38 100 LEU A O 1
ATOM 743 N N . GLU A 1 101 ? 10.759 -11.145 -9.451 1.00 83.69 101 GLU A N 1
ATOM 744 C CA . GLU A 1 101 ? 12.100 -10.731 -8.989 1.00 83.69 101 GLU A CA 1
ATOM 745 C C . GLU A 1 101 ? 12.287 -9.201 -9.004 1.00 83.69 101 GLU A C 1
ATOM 747 O O . GLU A 1 101 ? 13.167 -8.643 -8.343 1.00 83.69 101 GLU A O 1
ATOM 752 N N . LYS A 1 102 ? 11.427 -8.484 -9.740 1.00 89.31 102 LYS A N 1
ATOM 753 C CA . LYS A 1 102 ? 11.394 -7.010 -9.775 1.00 89.31 102 LYS A C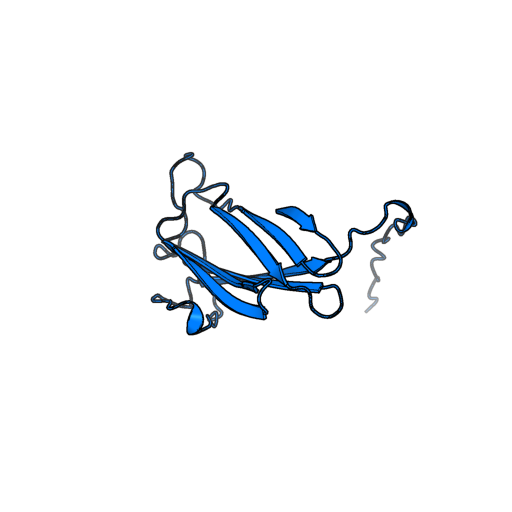A 1
ATOM 754 C C . LYS A 1 102 ? 10.245 -6.426 -8.962 1.00 89.31 102 LYS A C 1
ATOM 756 O O . LYS A 1 102 ? 9.851 -5.272 -9.161 1.00 89.31 102 LYS A O 1
ATOM 761 N N . THR A 1 103 ? 9.678 -7.240 -8.083 1.00 91.25 103 THR A N 1
ATOM 762 C CA . THR A 1 103 ? 8.627 -6.836 -7.161 1.00 91.25 103 THR A CA 1
ATOM 763 C C . THR A 1 103 ? 9.218 -6.741 -5.761 1.00 91.25 103 THR A C 1
ATOM 765 O O . THR A 1 103 ? 9.975 -7.609 -5.343 1.00 91.25 103 THR A O 1
ATOM 768 N N . CYS A 1 104 ? 8.872 -5.691 -5.023 1.00 91.94 104 CYS A N 1
ATOM 769 C CA . CYS A 1 104 ? 9.141 -5.590 -3.593 1.00 91.94 104 CYS A CA 1
ATOM 770 C C . CYS A 1 104 ? 7.834 -5.663 -2.805 1.00 91.94 104 CYS A C 1
ATOM 772 O O . CYS A 1 104 ? 6.807 -5.143 -3.247 1.00 91.94 104 CYS A O 1
ATOM 774 N N . HIS A 1 105 ? 7.896 -6.284 -1.627 1.00 93.50 105 HIS A N 1
ATOM 775 C CA . HIS A 1 105 ? 6.790 -6.392 -0.680 1.00 93.50 105 HIS A CA 1
ATOM 776 C C . HIS A 1 105 ? 7.117 -5.638 0.607 1.00 93.50 105 HIS A C 1
ATOM 778 O O . HIS A 1 105 ? 8.203 -5.772 1.169 1.00 93.50 105 HIS A O 1
ATOM 784 N N . PHE A 1 106 ? 6.158 -4.845 1.070 1.00 94.25 106 PHE A N 1
ATOM 785 C CA . PHE A 1 106 ? 6.219 -4.104 2.318 1.00 94.25 106 PHE A CA 1
ATOM 786 C C . PHE A 1 106 ? 4.991 -4.455 3.150 1.00 94.25 106 PHE A C 1
ATOM 788 O O . PHE A 1 106 ? 3.866 -4.292 2.684 1.00 94.25 106 PHE A O 1
ATOM 795 N N . ARG A 1 107 ? 5.201 -4.894 4.392 1.00 96.31 107 ARG A N 1
ATOM 796 C CA . ARG A 1 107 ? 4.119 -5.181 5.336 1.00 96.31 107 ARG A CA 1
ATOM 797 C C . ARG A 1 107 ? 4.059 -4.116 6.417 1.00 96.31 107 ARG A C 1
ATOM 799 O O . ARG A 1 107 ? 5.041 -3.885 7.123 1.00 96.31 107 ARG A O 1
ATOM 806 N N . TYR A 1 108 ? 2.885 -3.524 6.587 1.00 96.44 108 TYR A N 1
ATOM 807 C CA . TYR A 1 108 ? 2.591 -2.570 7.646 1.00 96.44 108 TYR A CA 1
ATOM 808 C C . TYR A 1 1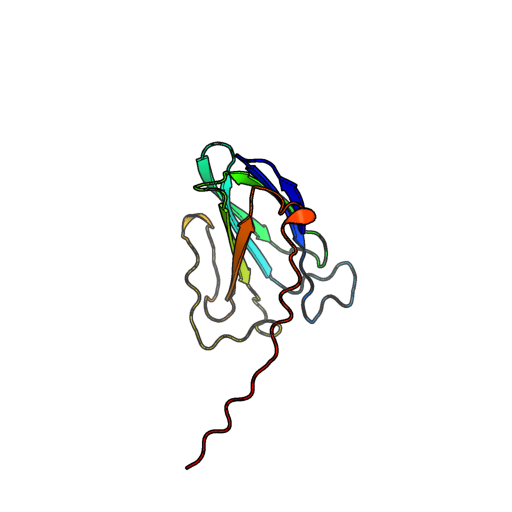08 ? 1.534 -3.146 8.581 1.00 96.44 108 TYR A C 1
ATOM 810 O O . TYR A 1 108 ? 0.492 -3.621 8.144 1.00 96.44 108 TYR A O 1
ATOM 818 N N . MET A 1 109 ? 1.806 -3.080 9.882 1.00 96.12 109 MET A N 1
ATOM 819 C CA . MET A 1 109 ? 0.830 -3.388 10.926 1.00 96.12 109 MET A CA 1
ATOM 820 C C . MET A 1 109 ? 0.427 -2.072 11.577 1.00 96.12 109 MET A C 1
ATOM 822 O O . MET A 1 109 ? 1.261 -1.406 12.198 1.00 96.12 109 MET A O 1
ATOM 826 N N . LEU A 1 110 ? -0.826 -1.669 11.393 1.00 95.31 110 LEU A N 1
ATOM 827 C CA . LEU A 1 110 ? -1.353 -0.418 11.922 1.00 95.31 110 LEU A CA 1
ATOM 828 C C . LEU A 1 110 ? -2.176 -0.704 13.177 1.00 95.31 110 LEU A C 1
ATOM 830 O O . LEU A 1 110 ? -3.035 -1.581 13.183 1.00 95.31 110 LEU A O 1
ATOM 834 N N . GLN A 1 111 ? -1.897 0.045 14.241 1.00 94.12 111 GLN A N 1
ATOM 835 C CA . GLN A 1 111 ? -2.681 0.014 15.473 1.00 94.12 111 GLN A CA 1
ATOM 836 C C . GLN A 1 111 ? -3.964 0.810 15.271 1.00 94.12 111 GLN A C 1
ATOM 838 O O . GLN A 1 111 ? -3.910 1.962 14.842 1.00 94.12 111 GLN A O 1
ATOM 843 N N . CYS A 1 112 ? -5.100 0.219 15.619 1.00 91.62 112 CYS A N 1
ATOM 844 C CA . CYS A 1 112 ? -6.406 0.839 15.428 1.00 91.62 112 CYS A CA 1
ATOM 845 C C . CYS A 1 112 ? -6.748 1.820 16.538 1.00 91.62 112 CYS A C 1
ATOM 847 O O . CYS A 1 112 ? -7.205 2.939 16.305 1.00 91.62 112 CYS A O 1
ATOM 849 N N . GLN A 1 113 ? -6.388 1.479 17.768 1.00 87.94 113 GLN A N 1
ATOM 850 C CA . GLN A 1 113 ? -6.479 2.437 18.855 1.00 87.94 113 GLN A CA 1
ATOM 851 C C . GLN A 1 113 ? -5.245 3.338 18.867 1.00 87.94 113 GLN A C 1
ATOM 853 O O . GLN A 1 113 ? -4.118 2.832 18.863 1.00 87.94 113 GLN A O 1
ATOM 858 N N . PRO A 1 114 ? -5.427 4.670 18.870 1.00 78.12 114 PRO A N 1
ATOM 859 C CA . PRO A 1 114 ? -4.295 5.569 18.966 1.00 78.12 114 PRO A CA 1
ATOM 860 C C . PRO A 1 114 ? -3.655 5.360 20.332 1.00 78.12 114 PRO A C 1
ATOM 862 O O . PRO A 1 114 ? -4.345 5.369 21.353 1.00 78.12 114 PRO A O 1
ATOM 865 N N . ALA A 1 115 ? -2.334 5.181 20.355 1.00 73.38 115 ALA A N 1
ATOM 866 C CA . ALA A 1 115 ? -1.602 5.159 21.610 1.00 73.38 115 ALA A CA 1
ATOM 867 C C . ALA A 1 115 ? -1.875 6.480 22.339 1.00 73.38 115 ALA A C 1
ATOM 869 O O . ALA A 1 115 ? -1.593 7.563 21.814 1.00 73.38 115 ALA A O 1
ATOM 870 N N . LEU A 1 116 ? -2.463 6.403 23.533 1.00 74.56 116 LEU A N 1
ATOM 871 C CA . LEU A 1 116 ? -2.691 7.592 24.338 1.00 74.56 116 LEU A CA 1
ATOM 872 C C . LEU A 1 116 ? -1.323 8.184 24.681 1.00 74.56 116 LEU A C 1
ATOM 874 O O . LEU A 1 116 ? -0.399 7.463 25.056 1.00 74.56 116 LEU A O 1
ATOM 878 N N . CYS A 1 117 ? -1.179 9.508 24.598 1.00 68.75 117 CYS A N 1
ATOM 879 C CA . CYS A 1 117 ? 0.084 10.187 24.915 1.00 68.75 117 CYS A CA 1
ATOM 880 C C . CYS A 1 117 ? 0.601 9.879 26.340 1.00 68.75 117 CYS A C 1
ATOM 882 O O . CYS A 1 117 ? 1.770 10.107 26.637 1.00 68.75 117 CYS A O 1
ATOM 884 N N . SER A 1 118 ? -0.256 9.352 27.220 1.00 62.19 118 SER A N 1
ATOM 885 C CA . SER A 1 118 ? 0.070 8.896 28.574 1.00 62.19 118 SER A CA 1
ATOM 886 C C . SER A 1 118 ? 0.780 7.538 28.648 1.00 62.19 118 SER A C 1
ATOM 888 O O . SER A 1 118 ? 1.408 7.259 29.669 1.00 62.19 118 SER A O 1
ATOM 890 N N . ASP A 1 119 ? 0.714 6.714 27.598 1.00 56.38 119 ASP A N 1
ATOM 891 C CA . ASP A 1 119 ? 1.363 5.393 27.550 1.00 56.38 119 ASP A CA 1
ATOM 892 C C . ASP A 1 119 ? 2.824 5.474 27.097 1.00 56.38 119 ASP A C 1
ATOM 894 O O . ASP A 1 119 ? 3.574 4.500 27.185 1.00 56.38 119 ASP A O 1
ATOM 898 N N . GLN A 1 120 ? 3.285 6.668 26.716 1.00 50.03 120 GLN A N 1
ATOM 899 C CA . GLN A 1 120 ? 4.689 6.948 26.452 1.00 50.03 120 GLN A CA 1
ATOM 900 C C . GLN A 1 120 ? 5.456 7.150 27.772 1.00 50.03 120 GLN A C 1
ATOM 902 O O . GLN A 1 120 ? 6.055 8.195 28.030 1.00 50.03 120 GLN A O 1
ATOM 907 N N . LYS A 1 121 ? 5.466 6.135 28.646 1.00 44.44 121 LYS A N 1
ATOM 908 C CA . LYS A 1 121 ? 6.494 6.064 29.689 1.00 44.44 121 LYS A CA 1
ATOM 909 C C . LYS A 1 121 ? 7.830 5.831 28.999 1.00 44.44 121 LYS A C 1
ATOM 911 O O . LYS A 1 121 ? 8.095 4.750 28.490 1.00 44.44 121 LYS A O 1
ATOM 916 N N . VAL A 1 122 ? 8.632 6.892 28.981 1.00 51.28 122 VAL A N 1
ATOM 917 C CA . VAL A 1 122 ? 10.045 6.972 28.600 1.00 51.28 122 VAL A CA 1
ATOM 918 C C . VAL A 1 122 ? 10.776 5.645 28.840 1.00 51.28 122 VAL A C 1
ATOM 920 O O . VAL A 1 122 ? 11.236 5.356 29.940 1.00 51.28 122 VAL A O 1
ATOM 923 N N . GLY A 1 123 ? 10.878 4.846 27.782 1.00 41.97 123 GLY A N 1
ATOM 924 C CA . GLY A 1 123 ? 11.746 3.685 27.674 1.00 41.97 123 GLY A CA 1
ATOM 925 C C . GLY A 1 123 ? 12.797 4.000 26.627 1.00 41.97 123 GLY A C 1
ATOM 926 O O . GLY A 1 123 ? 12.659 3.630 25.468 1.00 41.97 123 GLY A O 1
ATOM 927 N N . SER A 1 124 ? 13.813 4.757 27.036 1.00 39.25 124 SER A N 1
ATOM 928 C CA . SER A 1 124 ? 15.055 4.898 26.285 1.00 39.25 124 SER A CA 1
ATOM 929 C C . SER A 1 124 ? 15.641 3.496 26.116 1.00 39.25 124 SER A C 1
ATOM 931 O O . SER A 1 124 ? 16.182 2.942 27.072 1.00 39.25 124 SER A O 1
ATOM 933 N N . ALA A 1 125 ? 15.483 2.885 24.941 1.00 37.75 125 ALA A N 1
ATOM 934 C CA . ALA A 1 125 ? 16.220 1.679 24.605 1.00 37.75 125 ALA A CA 1
ATOM 935 C C . ALA A 1 125 ? 17.686 2.085 24.429 1.00 37.75 125 ALA A C 1
ATOM 937 O O . ALA A 1 125 ? 18.114 2.574 23.384 1.00 37.75 125 ALA A O 1
ATOM 938 N N . VAL A 1 126 ? 18.434 1.947 25.520 1.00 39.62 126 VAL A N 1
ATOM 939 C CA . VAL A 1 126 ? 19.889 1.894 25.524 1.00 39.62 126 VAL A CA 1
ATOM 940 C C . VAL A 1 126 ? 20.286 0.776 24.561 1.00 39.62 126 VAL A C 1
ATOM 942 O O . VAL A 1 126 ? 19.930 -0.379 24.772 1.00 39.62 126 VAL A O 1
ATOM 945 N N . MET A 1 127 ? 21.009 1.120 23.494 1.00 36.78 127 MET A N 1
ATOM 946 C CA . MET A 1 127 ? 21.794 0.146 22.740 1.00 36.78 127 MET A CA 1
ATOM 947 C C . MET A 1 127 ? 22.895 -0.371 23.669 1.00 36.78 127 MET A C 1
ATOM 949 O O . MET A 1 127 ? 23.977 0.213 23.749 1.00 36.78 127 MET A O 1
ATOM 953 N N . GLU A 1 128 ? 22.612 -1.433 24.419 1.00 39.19 128 GLU A N 1
ATOM 954 C CA . GLU A 1 128 ? 23.652 -2.180 25.111 1.00 39.19 128 GLU A CA 1
ATOM 955 C C . GLU A 1 128 ? 24.350 -3.057 24.070 1.00 39.19 128 GLU A C 1
ATOM 957 O O . GLU A 1 128 ? 23.801 -4.017 23.536 1.00 39.19 128 GLU A O 1
ATOM 962 N N . SER A 1 129 ? 25.559 -2.641 23.705 1.00 39.94 129 SER A N 1
ATOM 963 C CA . SER A 1 129 ? 26.463 -3.432 22.884 1.00 39.94 129 SER A CA 1
ATOM 964 C C . SER A 1 129 ? 27.017 -4.558 23.751 1.00 39.94 129 SER A C 1
ATOM 966 O O . SER A 1 129 ? 27.914 -4.345 24.568 1.00 39.94 129 SER A O 1
ATOM 968 N N . GLU A 1 130 ? 26.493 -5.772 23.585 1.00 41.22 130 GLU A N 1
ATOM 969 C CA . GLU A 1 130 ? 27.134 -6.950 24.155 1.00 41.22 130 GLU A CA 1
ATOM 970 C C . GLU A 1 130 ? 28.486 -7.174 23.471 1.00 41.22 130 GLU A C 1
ATOM 972 O O . GLU A 1 130 ? 28.620 -7.528 22.299 1.00 41.22 130 GLU A O 1
ATOM 977 N N . LYS A 1 131 ? 29.526 -6.924 24.259 1.00 40.75 131 LYS A N 1
ATOM 978 C CA . LYS A 1 131 ? 30.919 -7.220 23.970 1.00 40.75 131 LYS A CA 1
ATOM 979 C C . LYS A 1 131 ? 31.114 -8.736 24.038 1.00 40.75 131 LYS A C 1
ATOM 981 O O . LYS A 1 131 ? 31.393 -9.273 25.108 1.00 40.75 131 LYS A O 1
ATOM 986 N N . LEU A 1 132 ? 30.998 -9.424 22.903 1.00 39.59 132 LEU A N 1
ATOM 987 C CA . LEU A 1 132 ? 31.435 -10.816 22.774 1.00 39.59 132 LEU A CA 1
ATOM 988 C C . LEU A 1 132 ? 32.957 -10.885 22.970 1.00 39.59 132 LEU A C 1
ATOM 990 O O . LEU A 1 132 ? 33.741 -10.459 22.123 1.00 39.59 132 LEU A O 1
ATOM 994 N N . ARG A 1 133 ? 33.367 -11.390 24.138 1.00 44.31 133 ARG A N 1
ATOM 995 C CA . ARG A 1 133 ? 34.701 -11.953 24.357 1.00 44.31 133 ARG A CA 1
ATOM 996 C C . ARG A 1 133 ? 34.748 -13.331 23.700 1.00 44.31 133 ARG A C 1
ATOM 998 O O . ARG A 1 133 ? 33.956 -14.198 24.060 1.00 44.31 133 ARG A O 1
ATOM 1005 N N . GLY A 1 134 ? 35.720 -13.509 22.819 1.00 40.53 134 GLY A N 1
ATOM 1006 C CA . GLY A 1 134 ? 36.301 -14.775 22.389 1.00 40.53 134 GLY A CA 1
ATOM 1007 C C . GLY A 1 134 ? 37.758 -14.508 22.075 1.00 40.53 134 GLY A C 1
ATOM 1008 O O . GLY A 1 134 ? 37.983 -13.632 21.213 1.00 40.53 134 GLY A O 1
#

pLDDT: mean 82.83, std 17.24, range [36.78, 98.06]

Organism: Cyclophora tenuis (NCBI:txid216820)